Protein AF-A0A947MWA5-F1 (afdb_monomer_lite)

Sequence (54 aa):
YYIGDLIQRTENELLKTPNLGRKSLNEIKEVLASRGLALGSRLEAWPPQGLDKR

Foldseek 3Di:
DDLLVQQLAAPVNQCVPPPRDPVNSVVNQVVQVVVVGGRNDHDPCPPPVPPDPD

Secondary structure (DSSP, 8-state):
--HHHHHTS-HHHHHTSTT--HHHHHHHHHHHHHTT--TT---TT-SPTT----

pLDDT: mean 80.35, std 8.04, range [55.41, 89.94]

Structure (mmCIF, N/CA/C/O backbone):
data_AF-A0A947MWA5-F1
#
_entry.id   AF-A0A947MWA5-F1
#
loop_
_atom_site.group_PDB
_atom_site.id
_atom_site.type_symbol
_atom_site.label_atom_id
_atom_site.label_alt_id
_atom_site.label_comp_id
_atom_site.label_asym_id
_atom_site.label_entity_id
_atom_s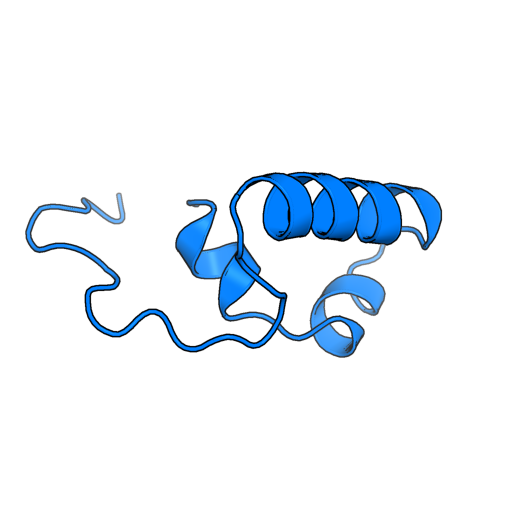ite.label_seq_id
_atom_site.pdbx_PDB_ins_code
_atom_site.Cartn_x
_atom_site.Cartn_y
_atom_site.Cartn_z
_atom_site.occupancy
_atom_site.B_iso_or_equiv
_atom_site.auth_seq_id
_atom_site.auth_comp_id
_atom_site.auth_asym_id
_atom_site.auth_atom_id
_atom_site.pdbx_PDB_model_num
ATOM 1 N N . TYR A 1 1 ? -9.908 -4.250 -8.325 1.00 65.75 1 TYR A N 1
ATOM 2 C CA . TYR A 1 1 ? -8.671 -4.424 -7.532 1.00 65.75 1 TYR A CA 1
ATOM 3 C C . TYR A 1 1 ? -8.782 -3.635 -6.252 1.00 65.75 1 TYR A C 1
ATOM 5 O O . TYR A 1 1 ? -9.197 -2.482 -6.305 1.00 65.75 1 TYR A O 1
ATOM 13 N N . TYR A 1 2 ? -8.432 -4.240 -5.124 1.00 78.12 2 TYR A N 1
ATOM 14 C CA . TYR A 1 2 ? -8.601 -3.614 -3.819 1.00 78.12 2 TYR A CA 1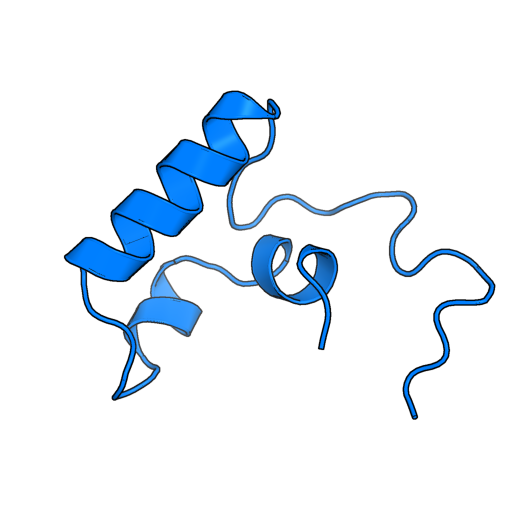
ATOM 15 C C . TYR A 1 2 ? -7.266 -3.413 -3.108 1.00 78.12 2 TYR A C 1
ATOM 17 O O . TYR A 1 2 ? -6.284 -4.104 -3.374 1.00 78.12 2 TYR A O 1
ATOM 25 N N . ILE A 1 3 ? -7.263 -2.507 -2.131 1.00 75.88 3 ILE A N 1
ATOM 26 C CA . ILE A 1 3 ? -6.109 -2.261 -1.259 1.00 75.88 3 ILE A CA 1
ATOM 27 C C . ILE A 1 3 ? -5.654 -3.543 -0.542 1.00 75.88 3 ILE A C 1
ATOM 29 O O . ILE A 1 3 ? -4.458 -3.747 -0.385 1.00 75.88 3 ILE A O 1
ATOM 33 N N . GLY A 1 4 ? -6.559 -4.456 -0.176 1.00 78.75 4 GLY A N 1
ATOM 34 C CA . GLY A 1 4 ? -6.159 -5.724 0.445 1.00 78.75 4 GLY A CA 1
ATOM 35 C C . GLY A 1 4 ? -5.371 -6.655 -0.484 1.00 78.75 4 GLY A C 1
ATOM 36 O O . GLY A 1 4 ? -4.512 -7.401 -0.020 1.00 78.75 4 GLY A O 1
ATOM 37 N N . ASP A 1 5 ? -5.581 -6.572 -1.801 1.00 81.69 5 ASP A N 1
ATOM 38 C CA . ASP A 1 5 ? -4.746 -7.293 -2.770 1.00 81.69 5 ASP A CA 1
ATOM 39 C C . ASP A 1 5 ? -3.353 -6.656 -2.881 1.00 81.69 5 ASP A C 1
ATOM 41 O O . ASP A 1 5 ? -2.367 -7.366 -3.059 1.00 81.69 5 ASP A O 1
ATOM 45 N N . LEU A 1 6 ? -3.265 -5.330 -2.728 1.00 81.94 6 LEU A N 1
ATOM 46 C CA . LEU A 1 6 ? -2.004 -4.585 -2.713 1.00 81.94 6 LEU A CA 1
ATOM 47 C C . LEU A 1 6 ? -1.175 -4.897 -1.458 1.00 81.94 6 LEU A C 1
ATOM 49 O O . LEU A 1 6 ? 0.025 -5.122 -1.561 1.00 81.94 6 LEU A O 1
ATOM 53 N N . ILE A 1 7 ? -1.817 -4.960 -0.288 1.00 83.31 7 ILE A N 1
ATOM 54 C CA . ILE A 1 7 ? -1.167 -5.236 1.004 1.00 83.31 7 ILE A CA 1
ATOM 55 C C . ILE A 1 7 ? -0.539 -6.634 1.034 1.00 83.31 7 ILE A C 1
ATOM 57 O O . ILE A 1 7 ? 0.536 -6.812 1.597 1.00 83.31 7 ILE A O 1
ATOM 61 N N . GLN A 1 8 ? -1.171 -7.617 0.389 1.00 83.69 8 GLN A N 1
ATOM 62 C CA . GLN A 1 8 ? -0.647 -8.984 0.296 1.00 83.69 8 GLN A CA 1
ATOM 63 C C . GLN A 1 8 ? 0.532 -9.125 -0.680 1.00 83.69 8 GLN A C 1
ATOM 65 O O . GLN A 1 8 ? 1.202 -10.159 -0.685 1.00 83.69 8 GLN A O 1
ATOM 70 N N . ARG A 1 9 ? 0.801 -8.117 -1.520 1.00 84.50 9 ARG A N 1
ATOM 71 C CA . ARG A 1 9 ? 1.969 -8.101 -2.408 1.00 84.50 9 ARG A CA 1
ATOM 72 C C . ARG A 1 9 ? 3.189 -7.580 -1.659 1.00 84.50 9 ARG A C 1
ATOM 74 O O . ARG A 1 9 ? 3.103 -6.699 -0.808 1.00 84.50 9 ARG A O 1
ATOM 81 N N . THR A 1 10 ? 4.348 -8.131 -1.998 1.00 85.62 10 THR A N 1
ATOM 82 C CA . THR A 1 10 ? 5.623 -7.686 -1.431 1.00 85.62 10 THR A CA 1
ATOM 83 C C . THR A 1 10 ? 6.129 -6.442 -2.156 1.00 85.62 10 THR A C 1
ATOM 85 O O . THR A 1 10 ? 5.830 -6.228 -3.332 1.00 85.62 10 THR A O 1
ATOM 88 N N . GLU A 1 11 ? 6.956 -5.636 -1.485 1.00 83.00 11 GLU A N 1
ATOM 89 C CA . GLU A 1 11 ? 7.613 -4.475 -2.110 1.00 83.00 11 GLU A CA 1
ATOM 90 C C . GLU A 1 11 ? 8.357 -4.844 -3.397 1.00 83.00 1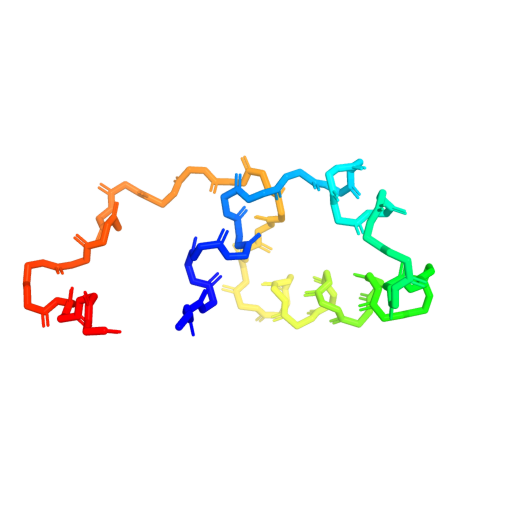1 GLU A C 1
ATOM 92 O O . GLU A 1 11 ? 8.335 -4.088 -4.364 1.00 83.00 11 GLU A O 1
ATOM 97 N N . ASN A 1 12 ? 8.978 -6.024 -3.429 1.00 84.19 12 ASN A N 1
ATOM 98 C CA . ASN A 1 12 ? 9.745 -6.488 -4.579 1.00 84.19 12 ASN A CA 1
ATOM 99 C C . ASN A 1 12 ? 8.853 -6.806 -5.793 1.00 84.19 12 ASN A C 1
ATOM 101 O O . ASN A 1 12 ? 9.239 -6.545 -6.926 1.00 84.19 12 ASN A O 1
ATOM 105 N N . GLU A 1 13 ? 7.653 -7.349 -5.572 1.00 85.69 13 GLU A N 1
ATOM 106 C CA . GLU A 1 13 ? 6.652 -7.564 -6.631 1.00 85.69 13 GLU A CA 1
ATOM 107 C C . GLU A 1 13 ? 6.132 -6.232 -7.181 1.00 85.69 13 GLU A C 1
ATOM 109 O O . GLU A 1 13 ? 5.973 -6.054 -8.388 1.00 85.69 13 GLU A O 1
ATOM 114 N N . LEU A 1 14 ? 5.913 -5.272 -6.285 1.00 84.62 14 LEU A N 1
ATOM 115 C CA . LEU A 1 14 ? 5.446 -3.936 -6.623 1.00 84.62 14 LEU A CA 1
ATOM 116 C C . LEU A 1 14 ? 6.500 -3.157 -7.425 1.00 84.62 14 LEU A C 1
ATOM 118 O O . LEU A 1 14 ? 6.173 -2.612 -8.475 1.00 84.62 14 LEU A O 1
ATOM 122 N N . LEU A 1 15 ? 7.773 -3.212 -7.031 1.00 84.00 15 LEU A N 1
ATOM 123 C CA . LEU A 1 15 ? 8.895 -2.603 -7.763 1.00 84.00 15 LEU A CA 1
ATOM 124 C C . LEU A 1 15 ? 9.163 -3.219 -9.144 1.00 84.00 15 LEU A C 1
ATOM 126 O O . LEU A 1 15 ? 9.753 -2.557 -9.994 1.00 84.00 15 LEU A O 1
ATOM 130 N N . LYS A 1 16 ? 8.737 -4.465 -9.389 1.00 85.94 16 LYS A N 1
ATOM 131 C CA . LYS A 1 16 ? 8.799 -5.081 -10.727 1.00 85.94 16 LYS A CA 1
ATOM 132 C C . LYS A 1 16 ? 7.751 -4.515 -11.687 1.00 85.94 16 LYS A C 1
ATOM 134 O O . LYS A 1 16 ? 7.846 -4.749 -12.890 1.00 85.94 16 LYS A O 1
ATOM 139 N N . THR A 1 17 ? 6.751 -3.793 -11.180 1.00 84.06 17 THR A N 1
ATOM 140 C CA . THR A 1 17 ? 5.716 -3.186 -12.017 1.00 84.06 17 THR A CA 1
ATOM 141 C C . THR A 1 17 ? 6.284 -1.925 -12.680 1.00 84.06 17 THR A C 1
ATOM 143 O O . THR 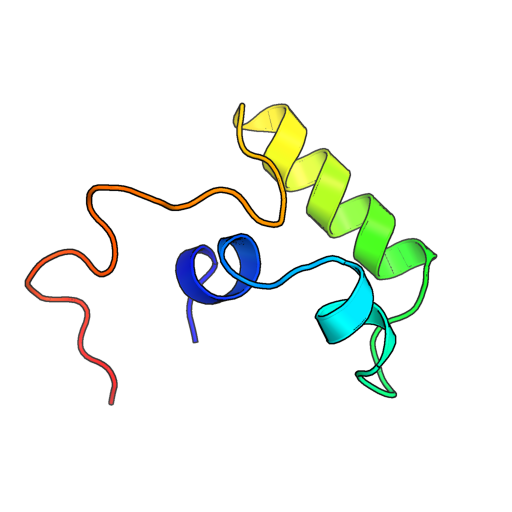A 1 17 ? 6.679 -1.003 -11.970 1.00 84.06 17 THR A O 1
ATOM 146 N N . PRO A 1 18 ? 6.298 -1.824 -14.023 1.00 79.00 18 PRO A N 1
ATOM 147 C CA . PRO A 1 18 ? 7.018 -0.766 -14.746 1.00 79.00 18 PRO A CA 1
ATOM 148 C C . PRO A 1 18 ? 6.537 0.662 -14.441 1.00 79.00 18 PRO A C 1
ATOM 150 O O . PRO A 1 18 ? 7.286 1.614 -14.629 1.00 79.00 18 PRO A O 1
ATOM 153 N N . ASN A 1 19 ? 5.313 0.816 -13.930 1.00 82.00 19 ASN A N 1
ATOM 154 C CA . ASN A 1 19 ? 4.722 2.110 -13.579 1.00 82.00 19 ASN A CA 1
ATOM 155 C C . ASN A 1 19 ? 4.838 2.457 -12.086 1.00 82.00 19 ASN A C 1
ATOM 157 O O . ASN A 1 19 ? 4.302 3.477 -11.657 1.00 82.00 19 ASN A O 1
ATOM 161 N N . LEU A 1 20 ? 5.494 1.617 -11.280 1.00 83.50 20 LEU A N 1
ATOM 162 C CA . LEU A 1 20 ? 5.560 1.796 -9.836 1.00 83.50 20 LEU A CA 1
ATOM 163 C C . LEU A 1 20 ? 6.994 2.089 -9.384 1.00 83.50 20 LEU A C 1
ATOM 165 O O . LEU A 1 20 ? 7.838 1.207 -9.250 1.00 83.50 20 LEU A O 1
ATOM 169 N N . GLY A 1 21 ? 7.269 3.372 -9.154 1.00 88.31 21 GLY A N 1
ATOM 170 C CA . GLY A 1 21 ? 8.573 3.839 -8.693 1.00 88.31 21 GLY A CA 1
ATOM 171 C C . GLY A 1 21 ? 8.742 3.779 -7.173 1.00 88.31 21 GLY A C 1
ATOM 172 O O . GLY A 1 21 ? 7.781 3.646 -6.415 1.00 88.31 21 GLY A O 1
ATOM 173 N N . ARG A 1 22 ? 9.983 3.993 -6.714 1.00 86.88 22 ARG A N 1
ATOM 174 C CA . ARG A 1 22 ? 10.333 4.091 -5.282 1.00 86.88 22 ARG A CA 1
ATOM 175 C C . ARG A 1 22 ? 9.504 5.139 -4.530 1.00 86.88 22 ARG A C 1
ATOM 177 O O . ARG A 1 22 ? 9.133 4.899 -3.391 1.00 86.88 22 ARG A O 1
ATOM 184 N N . LYS A 1 23 ? 9.187 6.270 -5.173 1.00 87.94 23 LYS A N 1
ATOM 185 C CA . LYS A 1 23 ? 8.356 7.334 -4.587 1.00 87.94 23 LYS A CA 1
ATOM 186 C C . LYS A 1 23 ? 6.932 6.841 -4.302 1.00 87.94 23 LYS A C 1
ATOM 188 O O . LYS A 1 23 ? 6.495 6.895 -3.160 1.00 87.94 23 LYS A O 1
ATOM 193 N N . SER A 1 24 ? 6.272 6.266 -5.308 1.00 87.31 24 SER A N 1
ATOM 194 C CA . SER A 1 24 ? 4.924 5.702 -5.176 1.00 87.31 24 SER A CA 1
ATOM 195 C C . SER A 1 24 ? 4.872 4.547 -4.173 1.00 87.31 24 SER A C 1
ATOM 197 O O . SER A 1 24 ? 3.918 4.438 -3.413 1.00 87.31 24 SER A O 1
ATOM 199 N N . LEU A 1 25 ? 5.912 3.704 -4.126 1.00 87.56 25 LEU A N 1
ATOM 200 C CA . LEU A 1 25 ? 6.024 2.636 -3.129 1.00 87.56 25 LEU A CA 1
ATOM 201 C C . LEU A 1 25 ? 6.080 3.195 -1.700 1.00 87.56 25 LEU A C 1
ATOM 203 O O . LEU A 1 25 ? 5.426 2.664 -0.804 1.00 87.56 25 LEU A O 1
ATOM 207 N N . ASN A 1 26 ? 6.843 4.270 -1.495 1.00 89.12 26 ASN A N 1
ATOM 208 C CA . ASN A 1 26 ? 6.979 4.896 -0.187 1.00 89.12 26 ASN A CA 1
ATOM 209 C C . ASN A 1 26 ? 5.660 5.531 0.271 1.00 89.12 26 ASN A C 1
ATOM 211 O O . ASN A 1 26 ? 5.264 5.329 1.413 1.00 89.12 26 ASN A O 1
ATOM 215 N N . GLU A 1 27 ? 4.931 6.188 -0.636 1.00 89.81 27 GLU A N 1
ATOM 216 C CA . GLU A 1 27 ? 3.591 6.722 -0.353 1.00 89.81 27 GLU A CA 1
ATOM 217 C C . GLU A 1 27 ? 2.612 5.612 0.055 1.00 89.81 27 GLU A C 1
ATOM 219 O O . GLU A 1 27 ? 1.897 5.744 1.047 1.00 89.81 27 GLU A O 1
ATOM 224 N N . ILE A 1 28 ? 2.614 4.479 -0.659 1.00 85.56 28 ILE A N 1
ATOM 225 C CA . ILE A 1 28 ? 1.785 3.319 -0.301 1.00 85.56 28 ILE A CA 1
ATOM 226 C C . ILE A 1 28 ? 2.154 2.817 1.101 1.00 85.56 28 ILE A C 1
ATOM 228 O O . ILE A 1 28 ? 1.264 2.548 1.907 1.00 85.56 28 ILE A O 1
ATOM 232 N N . LYS A 1 29 ? 3.450 2.722 1.424 1.00 85.56 29 LYS A N 1
ATOM 233 C CA . LYS A 1 29 ? 3.910 2.309 2.758 1.00 85.56 29 LYS A CA 1
ATOM 234 C C . LYS A 1 29 ? 3.500 3.287 3.845 1.00 85.56 29 LYS A C 1
ATOM 236 O O . LYS A 1 29 ? 3.048 2.829 4.885 1.00 85.56 29 LYS A O 1
ATOM 241 N N . GLU A 1 30 ? 3.620 4.591 3.623 1.00 89.94 30 GLU A N 1
ATOM 242 C CA . GLU A 1 30 ? 3.203 5.602 4.599 1.00 89.94 30 GLU A CA 1
ATOM 243 C C . GLU A 1 30 ? 1.696 5.549 4.859 1.00 89.94 30 GLU A C 1
ATOM 245 O O . GLU A 1 30 ? 1.267 5.552 6.013 1.00 89.94 30 GLU A O 1
ATOM 250 N N . VAL A 1 31 ? 0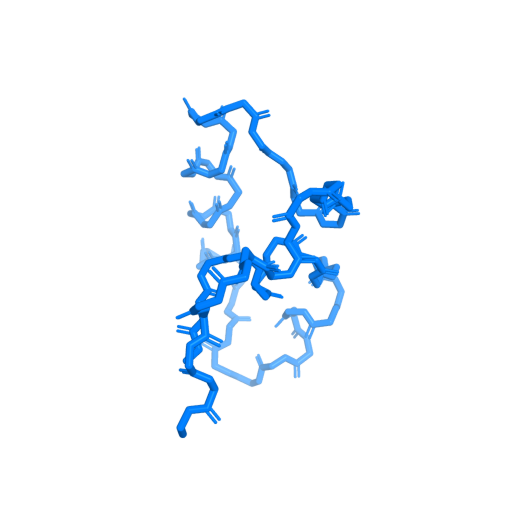.881 5.409 3.809 1.00 88.75 31 VAL A N 1
ATOM 251 C CA . VAL A 1 31 ? -0.579 5.287 3.945 1.00 88.75 31 VAL A CA 1
ATOM 252 C C . VAL A 1 31 ? -0.966 4.014 4.700 1.00 88.75 31 VAL A C 1
ATOM 254 O O . VAL A 1 31 ? -1.893 4.035 5.513 1.00 88.75 31 VAL A O 1
ATOM 257 N N . LEU A 1 32 ? -0.269 2.904 4.450 1.00 85.19 32 LEU A N 1
ATOM 258 C CA . LEU A 1 32 ? -0.485 1.656 5.179 1.00 85.19 32 LEU A CA 1
ATOM 259 C C . LEU A 1 32 ? -0.027 1.772 6.634 1.00 85.19 32 LEU A C 1
ATOM 261 O O . LEU A 1 32 ? -0.799 1.437 7.532 1.00 85.19 32 LEU A O 1
ATOM 265 N N . ALA A 1 33 ? 1.157 2.331 6.878 1.00 87.00 33 ALA A N 1
ATOM 266 C CA . ALA A 1 33 ? 1.708 2.530 8.215 1.00 87.00 33 ALA A CA 1
ATOM 267 C C . ALA A 1 33 ? 0.819 3.446 9.067 1.00 87.00 33 ALA A C 1
ATOM 269 O O . ALA A 1 33 ? 0.574 3.152 10.234 1.00 87.00 33 ALA A O 1
ATOM 270 N N . SER A 1 34 ? 0.244 4.495 8.469 1.00 87.88 34 SER A N 1
ATOM 271 C CA . SER A 1 34 ? -0.735 5.377 9.118 1.00 87.88 34 SER A CA 1
ATOM 272 C C . SER A 1 34 ? -1.994 4.634 9.589 1.00 87.88 34 SER A C 1
ATOM 274 O O . SER A 1 34 ? -2.646 5.064 10.539 1.00 87.88 34 SER A O 1
ATOM 276 N N . ARG A 1 35 ? -2.322 3.496 8.966 1.00 83.44 35 ARG A N 1
ATOM 277 C CA . ARG A 1 35 ? -3.444 2.616 9.331 1.00 83.44 35 ARG A CA 1
ATOM 278 C C . ARG A 1 35 ? -3.009 1.404 10.167 1.00 83.44 35 ARG A C 1
ATOM 280 O O . ARG A 1 35 ? -3.833 0.529 10.415 1.00 83.44 35 ARG A O 1
ATOM 287 N N . GLY A 1 36 ? -1.738 1.330 10.577 1.00 83.62 36 GLY A N 1
ATOM 288 C CA . GLY A 1 36 ? -1.170 0.191 11.309 1.00 83.62 36 GLY A CA 1
ATOM 289 C C . GLY A 1 36 ? -0.964 -1.067 10.456 1.00 83.62 36 GLY A C 1
ATOM 290 O O . GLY A 1 36 ? -0.902 -2.169 10.991 1.00 83.62 36 GLY A O 1
ATOM 291 N N . LEU A 1 37 ? -0.891 -0.919 9.132 1.00 84.44 37 LEU A N 1
ATOM 292 C CA . LEU A 1 37 ? -0.732 -2.003 8.162 1.00 84.44 37 LEU A CA 1
ATOM 293 C C . LEU A 1 37 ? 0.659 -1.944 7.513 1.00 84.44 37 LEU A C 1
ATOM 295 O O . LEU A 1 37 ? 1.270 -0.881 7.423 1.00 84.44 37 LEU A O 1
ATOM 299 N N . ALA A 1 38 ? 1.149 -3.076 7.005 1.00 84.44 38 ALA A N 1
ATOM 300 C CA . ALA A 1 38 ? 2.411 -3.151 6.270 1.00 84.44 38 ALA A CA 1
ATOM 301 C C . ALA A 1 38 ? 2.266 -3.978 4.983 1.00 84.44 38 ALA A C 1
ATOM 303 O O . ALA A 1 38 ? 1.407 -4.851 4.878 1.00 84.44 38 ALA A O 1
ATOM 304 N N . LEU A 1 39 ? 3.106 -3.694 3.984 1.00 85.12 39 LEU A N 1
ATOM 305 C CA . LEU A 1 39 ? 3.186 -4.514 2.771 1.00 85.12 39 LEU A CA 1
ATOM 306 C C . LEU A 1 39 ? 3.731 -5.905 3.106 1.00 85.12 39 LEU A C 1
ATOM 308 O O . LEU A 1 39 ? 4.627 -6.049 3.935 1.00 85.12 39 LEU A O 1
ATOM 312 N N . GLY A 1 40 ? 3.205 -6.929 2.441 1.00 79.62 40 GLY A N 1
ATOM 313 C CA . GLY A 1 40 ? 3.506 -8.326 2.744 1.00 79.62 40 GLY A CA 1
ATOM 314 C C . GLY A 1 40 ? 2.797 -8.860 3.994 1.00 79.62 40 GLY A C 1
ATOM 315 O O . GLY A 1 40 ? 3.007 -10.018 4.352 1.00 79.62 40 GLY A O 1
ATOM 316 N N . SER A 1 41 ? 1.944 -8.066 4.652 1.00 79.75 41 SER A N 1
ATOM 317 C CA . SER A 1 41 ? 1.101 -8.554 5.742 1.00 79.75 41 SER A CA 1
ATOM 318 C C . SER A 1 41 ? -0.048 -9.398 5.196 1.00 79.75 41 SER A C 1
ATOM 320 O O . SER A 1 41 ? -0.779 -8.995 4.288 1.00 79.75 41 SER A O 1
ATOM 322 N N . ARG A 1 42 ? -0.242 -10.581 5.783 1.00 72.88 42 ARG A N 1
ATOM 323 C CA . ARG A 1 42 ? -1.397 -11.426 5.485 1.00 72.88 42 ARG A CA 1
ATOM 324 C C . ARG A 1 42 ? -2.604 -10.891 6.248 1.00 72.88 42 ARG A C 1
ATOM 326 O O . ARG A 1 42 ? -2.633 -10.935 7.471 1.00 72.88 42 ARG A O 1
ATOM 333 N N . LEU A 1 43 ? -3.593 -10.384 5.523 1.00 76.00 43 LEU A N 1
ATOM 334 C CA . LEU A 1 43 ? -4.876 -10.005 6.105 1.00 76.00 43 LEU A CA 1
ATOM 335 C C . LEU A 1 43 ? -5.674 -11.285 6.402 1.00 76.00 43 LEU A C 1
ATOM 337 O O . LEU A 1 43 ? -6.038 -12.008 5.478 1.00 76.00 43 LEU A O 1
ATOM 341 N N . GLU A 1 44 ? -5.931 -11.578 7.677 1.00 68.56 44 GLU A N 1
ATOM 342 C CA . GLU A 1 44 ? -6.587 -12.831 8.097 1.00 68.56 44 GLU A CA 1
ATOM 343 C C . GLU A 1 44 ? -8.051 -12.942 7.636 1.00 68.56 44 GLU A C 1
ATOM 345 O O . GLU A 1 44 ? -8.544 -14.041 7.404 1.00 68.56 44 GLU A O 1
ATOM 350 N N . ALA A 1 45 ? -8.729 -11.810 7.428 1.00 70.62 45 ALA A N 1
ATOM 351 C CA . ALA A 1 45 ? -10.128 -11.739 6.994 1.00 70.62 45 ALA A CA 1
ATOM 352 C C . ALA A 1 45 ? -10.290 -11.210 5.554 1.00 70.62 45 ALA A C 1
ATOM 354 O O . ALA A 1 45 ? -11.288 -10.563 5.229 1.00 70.62 45 ALA A O 1
ATOM 355 N N . TRP A 1 46 ? -9.294 -11.434 4.690 1.00 72.88 46 TRP A N 1
ATOM 356 C CA . TRP A 1 46 ? -9.307 -10.960 3.307 1.00 72.88 46 TRP A CA 1
ATOM 357 C C . TRP A 1 46 ? -9.232 -12.113 2.293 1.00 72.88 46 TRP A C 1
ATOM 359 O O . TRP A 1 46 ? -8.375 -12.985 2.432 1.00 72.88 46 TRP A O 1
ATOM 369 N N . PRO A 1 47 ? -10.033 -12.094 1.213 1.00 75.06 47 PRO A N 1
ATOM 370 C CA . PRO A 1 47 ? -11.096 -11.135 0.910 1.00 75.06 47 PRO A CA 1
ATOM 371 C C . PRO A 1 47 ? -12.340 -11.365 1.796 1.00 75.06 47 PRO A C 1
ATOM 373 O O . PRO A 1 47 ? -12.701 -12.518 2.032 1.00 75.06 47 PRO A O 1
ATOM 376 N N . PRO A 1 48 ? -13.017 -10.307 2.284 1.00 76.31 48 PRO A N 1
ATOM 377 C CA . PRO A 1 48 ? -14.261 -10.464 3.034 1.00 76.31 48 PRO A CA 1
ATOM 378 C C . PRO A 1 48 ? -15.335 -11.130 2.159 1.00 76.31 48 PRO A C 1
ATOM 380 O O . PRO A 1 48 ? -15.405 -10.874 0.953 1.00 76.31 48 PRO A O 1
ATOM 383 N N . GLN A 1 49 ? -16.175 -11.991 2.748 1.00 66.25 49 GLN A N 1
ATOM 384 C CA . GLN A 1 49 ? -17.298 -12.608 2.031 1.00 66.25 49 GLN A CA 1
ATOM 385 C C . GLN A 1 49 ? -18.205 -11.502 1.467 1.00 66.25 49 GLN A C 1
ATOM 387 O O . GLN A 1 49 ? -18.742 -10.696 2.221 1.00 66.25 49 GLN A O 1
ATOM 392 N N . GLY A 1 50 ? -18.325 -11.436 0.139 1.00 67.88 50 GLY A N 1
ATOM 393 C CA . GLY A 1 50 ? -19.034 -10.367 -0.578 1.00 67.88 50 GLY A CA 1
ATOM 394 C C . GLY A 1 50 ? -18.129 -9.397 -1.345 1.00 67.88 50 GLY A C 1
ATOM 395 O O . GLY A 1 50 ? -18.637 -8.519 -2.038 1.00 67.88 50 GLY A O 1
ATOM 396 N N . LEU A 1 51 ? -16.802 -9.557 -1.274 1.00 72.25 51 LEU A N 1
ATOM 397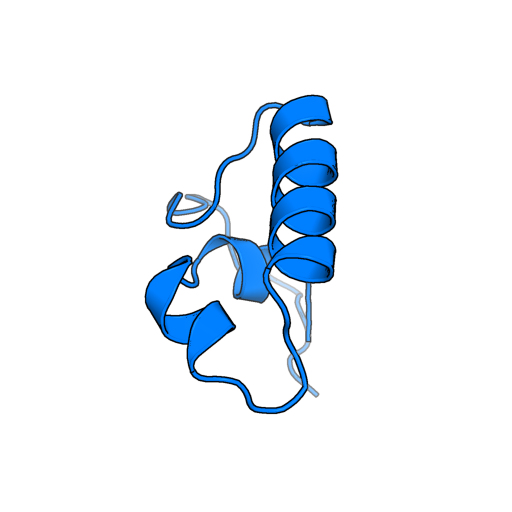 C CA . LEU A 1 51 ? -15.874 -8.861 -2.162 1.00 72.25 51 LEU A CA 1
ATOM 398 C C . LEU A 1 51 ? -16.006 -9.428 -3.588 1.00 72.25 51 LEU A C 1
ATOM 400 O O . LEU A 1 51 ? -15.309 -10.367 -3.974 1.00 72.25 51 LEU A O 1
ATOM 404 N N . ASP A 1 52 ? -16.954 -8.880 -4.342 1.00 62.47 52 ASP A N 1
ATOM 405 C CA . ASP A 1 52 ? -17.235 -9.239 -5.729 1.00 62.47 52 ASP A CA 1
ATOM 406 C C . ASP A 1 52 ? -16.012 -8.914 -6.605 1.00 62.47 52 ASP A C 1
ATOM 408 O O . ASP A 1 52 ? -15.727 -7.761 -6.930 1.00 62.47 52 ASP A O 1
ATOM 412 N N . LYS A 1 53 ? -15.234 -9.947 -6.949 1.00 59.88 53 LYS A N 1
ATOM 413 C CA . LYS A 1 53 ? -14.159 -9.865 -7.947 1.00 59.88 53 LYS A CA 1
ATOM 414 C C . LYS A 1 53 ? -14.788 -9.907 -9.344 1.00 59.88 53 LYS A C 1
ATOM 416 O O . LYS A 1 53 ? -14.639 -10.906 -10.041 1.00 59.88 53 LYS A O 1
ATOM 421 N N . ARG A 1 54 ? -15.551 -8.876 -9.703 1.00 55.41 54 ARG A N 1
ATOM 422 C CA . ARG A 1 54 ? -16.027 -8.686 -11.078 1.00 55.41 54 ARG A CA 1
ATOM 423 C C . ARG A 1 54 ? -14.896 -8.260 -12.003 1.00 55.41 54 ARG A C 1
ATOM 425 O O . ARG A 1 54 ? -14.052 -7.442 -11.565 1.00 55.41 54 ARG A O 1
#

Radius of gyration: 11.79 Å; chains: 1; bounding box: 29×20×26 Å